Protein AF-A0A024GI68-F1 (afdb_monomer)

Organism: NCBI:txid65357
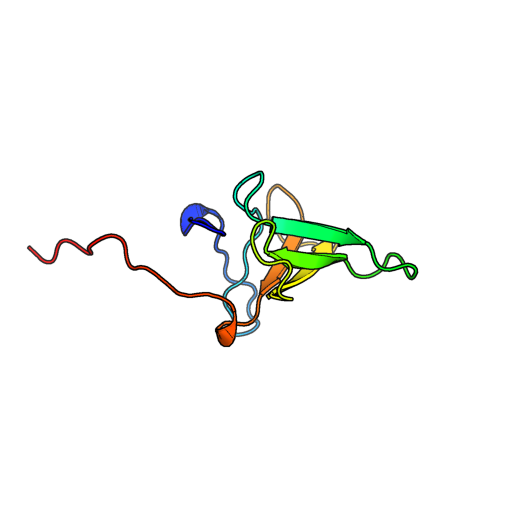
pLDDT: mean 76.7, std 11.51, range [37.12, 89.81]

Nearest PDB structures (foldseek):
  3hch-assembly2_B  TM=8.551E-01  e=1.099E-04  Neisseria meningitidis serogroup A
  8tnq-assembly1_B  TM=6.802E-01  e=2.186E-02  Homo sapiens
  9gao-assembly1_C  TM=6.735E-01  e=3.163E-02  Homo sapiens
  7lps-assembly1_B  TM=6.803E-01  e=6.620E-02  Homo sapiens
  5fqd-assembly2_E  TM=6.390E-01  e=3.577E-02  Homo sapiens

Mean predicted aligned error: 7.65 Å

Sequence (83 aa):
MPVYTSETKFDSGCGWPAFYDAVPNAIKSIPDPDGRRIEIVCANCNGHMGHVFKNEGFPTPTDERHCVNSASLIFHAGESSKS

Solvent-accessible surface area (backbone atoms only — not comparable to full-atom values): 5130 Å² total; per-residue (Å²): 129,72,48,60,53,79,86,34,47,48,88,69,85,75,91,55,74,24,26,49,54,64,38,84,77,35,54,39,78,46,69,41,96,82,70,74,42,23,39,29,24,33,55,87,74,66,45,80,33,37,36,36,38,69,79,78,77,53,102,48,100,71,25,35,43,34,50,48,44,69,91,65,49,85,85,73,76,72,79,78,80,79,124

Secondary structure (DSSP, 8-state):
--SS-GGGEEE-SSSSEEES---TTTEEEEE-TTSS-EEEEETTT--EEEEEEE-S--SSTT-EEEEE-GGG-----------

InterPro domains:
  IPR002579 Peptide methionine sulphoxide reductase MrsB domain [PF01641] (2-76)
  IPR002579 Peptide methionine sulphoxide reductase MrsB domain [PS51790] (1-78)
  IPR011057 Mss4-like superfamily [SSF51316] (2-79)
  IPR028427 Peptide me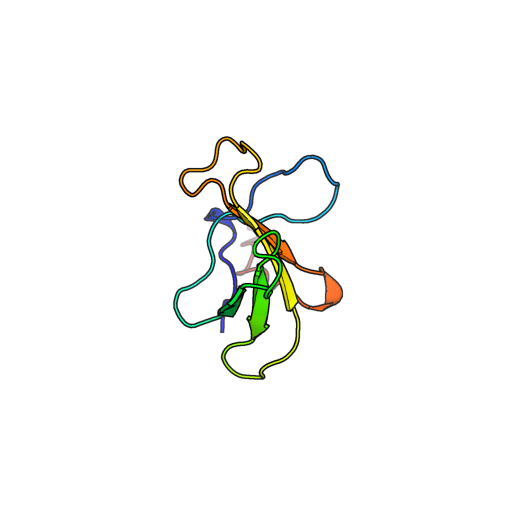thionine sulfoxide reductase MsrB [PTHR46081] (2-80)

Structure (mmCIF, N/CA/C/O backbone):
data_AF-A0A024GI68-F1
#
_entry.id   AF-A0A024GI68-F1
#
loop_
_atom_site.group_PDB
_atom_site.id
_atom_site.type_symbol
_atom_site.label_atom_id
_atom_site.label_alt_id
_atom_site.label_comp_id
_atom_site.label_asym_id
_atom_site.label_entity_id
_atom_site.label_seq_id
_atom_site.pdbx_PDB_ins_code
_atom_site.Cartn_x
_atom_site.Cartn_y
_atom_site.Cartn_z
_atom_site.occupancy
_atom_site.B_iso_or_equiv
_atom_site.auth_seq_id
_atom_site.auth_comp_id
_atom_site.auth_asym_id
_atom_site.auth_atom_id
_atom_site.pdbx_PDB_model_num
ATOM 1 N N . MET A 1 1 ? -7.731 -4.625 12.929 1.00 63.16 1 MET A N 1
ATOM 2 C CA . MET A 1 1 ? -6.260 -4.764 12.856 1.00 63.16 1 MET A CA 1
ATOM 3 C C . MET A 1 1 ? -5.740 -3.655 11.956 1.00 63.16 1 MET A C 1
ATOM 5 O O . MET A 1 1 ? -6.361 -3.458 10.915 1.00 63.16 1 MET A O 1
ATOM 9 N N . PRO A 1 2 ? -4.710 -2.891 12.356 1.00 72.69 2 PRO A N 1
ATOM 10 C CA . PRO A 1 2 ? -4.169 -1.834 11.509 1.00 72.69 2 PRO A CA 1
ATOM 11 C C . PRO A 1 2 ? -3.543 -2.451 10.259 1.00 72.69 2 PRO A C 1
ATOM 13 O O . PRO A 1 2 ? -2.799 -3.424 10.348 1.00 72.69 2 PRO A O 1
ATOM 16 N N . VAL A 1 3 ? -3.899 -1.906 9.099 1.00 76.56 3 VAL A N 1
ATOM 17 C CA . VAL A 1 3 ? -3.405 -2.372 7.796 1.00 76.56 3 VAL A CA 1
ATOM 18 C C . VAL A 1 3 ? -2.200 -1.542 7.357 1.00 76.56 3 VAL A C 1
ATOM 20 O O . VAL A 1 3 ? -1.203 -2.074 6.877 1.00 76.56 3 VAL A O 1
ATOM 23 N N . TYR A 1 4 ? -2.284 -0.239 7.610 1.00 79.94 4 TYR A N 1
ATOM 24 C CA . TYR A 1 4 ? -1.257 0.752 7.333 1.00 79.94 4 TYR A CA 1
ATOM 25 C C . TYR A 1 4 ? -1.083 1.647 8.552 1.00 79.94 4 TYR A C 1
ATOM 27 O O . TYR A 1 4 ? -2.038 1.886 9.298 1.00 79.94 4 TYR A O 1
ATOM 35 N N . THR A 1 5 ? 0.131 2.148 8.741 1.00 79.06 5 THR A N 1
ATOM 36 C CA . THR A 1 5 ? 0.432 3.159 9.754 1.00 79.06 5 THR A CA 1
ATOM 37 C C . THR A 1 5 ? 0.395 4.544 9.117 1.00 79.06 5 THR A C 1
ATOM 39 O O . THR A 1 5 ? 0.689 4.722 7.938 1.00 79.06 5 THR A O 1
ATOM 42 N N . SER A 1 6 ? 0.030 5.568 9.883 1.00 78.88 6 SER A N 1
ATOM 43 C CA . SER A 1 6 ? 0.075 6.950 9.387 1.00 78.88 6 SER A CA 1
ATOM 44 C C . SER A 1 6 ? 1.500 7.437 9.112 1.00 78.88 6 SER A C 1
ATOM 46 O O . SER A 1 6 ? 1.671 8.363 8.332 1.00 78.88 6 SER A O 1
ATOM 48 N N . GLU A 1 7 ? 2.510 6.818 9.726 1.00 80.62 7 GLU A N 1
ATOM 49 C CA . GLU A 1 7 ? 3.935 7.132 9.534 1.00 80.62 7 GLU A CA 1
ATOM 50 C C . GLU A 1 7 ? 4.456 6.712 8.157 1.00 80.62 7 GLU A C 1
ATOM 52 O O . GLU A 1 7 ? 5.382 7.313 7.614 1.00 80.62 7 GLU A O 1
ATOM 57 N N . THR A 1 8 ? 3.842 5.680 7.580 1.00 83.12 8 THR A N 1
ATOM 58 C CA . THR A 1 8 ? 4.196 5.163 6.254 1.00 83.12 8 THR A CA 1
ATOM 59 C C . THR A 1 8 ? 3.399 5.833 5.141 1.00 83.12 8 THR A C 1
ATOM 61 O O . THR A 1 8 ? 3.629 5.580 3.958 1.00 83.12 8 THR A O 1
ATOM 64 N N . LYS A 1 9 ? 2.469 6.722 5.509 1.00 80.19 9 LYS A N 1
ATOM 65 C CA . LYS A 1 9 ? 1.717 7.552 4.576 1.00 80.19 9 LYS A CA 1
ATOM 66 C C . LYS A 1 9 ? 2.638 8.617 3.989 1.00 80.19 9 LYS A C 1
ATOM 68 O O . LYS A 1 9 ? 3.278 9.361 4.726 1.00 80.19 9 LYS A O 1
ATOM 73 N N . PHE A 1 10 ? 2.628 8.755 2.671 1.00 79.56 10 PHE A N 1
ATOM 74 C CA . PHE A 1 10 ? 3.324 9.827 1.972 1.00 79.56 10 PHE A CA 1
ATOM 75 C C . PHE A 1 10 ? 2.405 10.503 0.954 1.00 79.56 10 PHE A C 1
ATOM 77 O O . PHE A 1 10 ? 1.396 9.940 0.517 1.00 79.56 10 PHE A O 1
ATOM 84 N N . ASP A 1 11 ? 2.740 11.740 0.596 1.00 73.75 11 ASP A N 1
ATOM 85 C CA . ASP A 1 11 ? 2.035 12.449 -0.464 1.00 73.75 11 ASP A CA 1
ATOM 86 C C . ASP A 1 11 ? 2.600 12.028 -1.825 1.00 73.75 11 ASP A C 1
ATOM 88 O O . ASP A 1 11 ? 3.759 12.284 -2.140 1.00 73.75 11 ASP A O 1
ATOM 92 N N . SER A 1 12 ? 1.783 11.336 -2.620 1.00 69.69 12 SER A N 1
ATOM 93 C CA . SER A 1 12 ? 2.153 10.898 -3.974 1.00 69.69 12 SER A CA 1
ATOM 94 C C . SER A 1 12 ? 1.767 11.911 -5.059 1.00 69.69 12 SER A C 1
ATOM 96 O O . SER A 1 12 ? 1.840 11.592 -6.244 1.00 69.69 12 SER A O 1
ATOM 98 N N . GLY A 1 13 ? 1.265 13.097 -4.688 1.00 69.25 13 GLY A N 1
ATOM 99 C CA . GLY A 1 13 ? 0.763 14.107 -5.624 1.00 69.25 13 GLY A CA 1
ATOM 100 C C . GLY A 1 13 ? -0.505 13.713 -6.399 1.00 69.25 13 GLY A C 1
ATOM 101 O O . GLY A 1 13 ? -1.024 14.514 -7.170 1.00 69.25 13 GLY A O 1
ATOM 102 N N . CYS A 1 14 ? -1.041 12.502 -6.200 1.00 62.00 14 CYS A N 1
ATOM 103 C CA . CYS A 1 14 ? -2.196 11.982 -6.942 1.00 62.00 14 CYS A CA 1
ATOM 104 C C . CYS A 1 14 ? -3.560 12.342 -6.315 1.00 62.00 14 CYS A C 1
ATOM 106 O O . CYS A 1 14 ? -4.595 11.967 -6.860 1.00 62.00 14 CYS A O 1
ATOM 108 N N . GLY A 1 15 ? -3.583 13.016 -5.157 1.00 66.50 15 GLY A N 1
ATOM 109 C CA . GLY A 1 15 ? -4.812 13.345 -4.413 1.00 66.50 15 GLY A CA 1
ATOM 110 C C . GLY A 1 15 ? -5.422 12.185 -3.610 1.00 66.50 15 GLY A C 1
ATOM 111 O O . GLY A 1 15 ? -6.443 12.367 -2.950 1.00 66.50 15 GLY A O 1
ATOM 112 N N . TRP A 1 16 ? -4.784 11.011 -3.626 1.00 67.81 16 TRP A N 1
ATOM 113 C CA . TRP A 1 16 ? -5.173 9.824 -2.861 1.00 67.81 16 TRP A CA 1
ATOM 114 C C . TRP A 1 16 ? -4.100 9.479 -1.822 1.00 67.81 16 TRP A C 1
ATOM 116 O O . TRP A 1 16 ? -2.914 9.719 -2.072 1.00 67.81 16 TRP A O 1
ATOM 126 N N . PRO A 1 17 ? -4.481 8.917 -0.660 1.00 71.25 17 PRO A N 1
ATOM 127 C CA . PRO A 1 17 ? -3.516 8.484 0.341 1.00 71.25 17 PRO A CA 1
ATOM 128 C C . PRO A 1 17 ? -2.641 7.363 -0.231 1.00 71.25 17 PRO A C 1
ATOM 130 O O . PRO A 1 17 ? -3.147 6.308 -0.608 1.00 71.25 17 PRO A O 1
ATOM 133 N N . ALA A 1 18 ? -1.332 7.603 -0.285 1.00 80.50 18 ALA A N 1
ATOM 134 C CA . ALA A 1 18 ? -0.342 6.611 -0.674 1.00 80.50 18 ALA A CA 1
ATOM 135 C C . ALA A 1 18 ? 0.478 6.192 0.544 1.00 80.50 18 ALA A C 1
ATOM 137 O O . ALA A 1 18 ? 0.730 6.999 1.441 1.00 80.50 18 ALA A O 1
ATOM 138 N N . PHE A 1 19 ? 0.891 4.930 0.563 1.00 86.19 19 PHE A N 1
ATOM 139 C CA . PHE A 1 19 ? 1.732 4.372 1.617 1.00 86.19 19 PHE A CA 1
ATOM 140 C C . PHE A 1 19 ? 2.929 3.669 0.992 1.00 86.19 19 PHE A C 1
ATOM 142 O O . PHE A 1 19 ? 2.791 3.093 -0.088 1.00 86.19 19 PHE A O 1
ATOM 149 N N . TYR A 1 20 ? 4.089 3.738 1.640 1.00 85.38 20 TYR A N 1
ATOM 150 C CA . TYR A 1 20 ? 5.300 3.063 1.158 1.00 85.38 20 TYR A CA 1
ATOM 151 C C . TYR A 1 20 ? 5.587 1.746 1.877 1.00 85.38 20 TYR A C 1
ATOM 153 O O . TYR A 1 20 ? 6.453 0.987 1.455 1.00 85.38 20 TYR A O 1
ATOM 161 N N . ASP A 1 21 ? 4.873 1.477 2.965 1.00 83.94 21 ASP A N 1
ATOM 162 C CA . ASP A 1 21 ? 5.033 0.268 3.756 1.00 83.94 21 ASP A CA 1
ATOM 163 C C . ASP A 1 21 ? 3.693 -0.095 4.410 1.00 83.94 21 ASP A C 1
ATOM 165 O O . ASP A 1 21 ? 2.826 0.759 4.618 1.00 83.94 21 ASP A O 1
ATOM 169 N N . ALA A 1 22 ? 3.489 -1.381 4.676 1.00 84.06 22 ALA A N 1
ATOM 170 C CA . ALA A 1 22 ? 2.266 -1.903 5.272 1.00 84.06 22 ALA A CA 1
ATOM 171 C C . ALA A 1 22 ? 2.596 -2.761 6.486 1.00 84.06 22 ALA A C 1
ATOM 173 O O . ALA A 1 22 ? 3.665 -3.362 6.570 1.00 84.06 22 ALA A O 1
ATOM 174 N N . VAL A 1 23 ? 1.640 -2.884 7.407 1.00 84.06 23 VAL A N 1
ATOM 175 C CA . VAL A 1 23 ? 1.858 -3.688 8.610 1.00 84.06 23 VAL A CA 1
ATOM 176 C C . VAL A 1 23 ? 2.126 -5.145 8.202 1.00 84.06 23 VAL A C 1
ATOM 178 O O . VAL A 1 23 ? 1.320 -5.738 7.467 1.00 84.06 23 VAL A O 1
ATOM 181 N N . PRO A 1 24 ? 3.227 -5.757 8.676 1.00 80.00 24 PRO A N 1
ATOM 182 C CA . PRO A 1 24 ? 3.554 -7.132 8.334 1.00 80.00 24 PRO A CA 1
ATOM 183 C C . PRO A 1 24 ? 2.421 -8.064 8.773 1.00 80.00 24 PRO A C 1
ATOM 185 O O . PRO A 1 24 ? 1.899 -7.953 9.881 1.00 80.00 24 PRO A O 1
ATOM 188 N N . ASN A 1 25 ? 2.041 -8.994 7.895 1.00 81.62 25 ASN A N 1
ATOM 189 C CA . ASN A 1 25 ? 0.894 -9.904 8.048 1.00 81.62 25 ASN A CA 1
ATOM 190 C C . ASN A 1 25 ? -0.502 -9.256 8.005 1.00 81.62 25 ASN A C 1
ATOM 192 O O . ASN A 1 25 ? -1.492 -9.976 8.133 1.00 81.62 25 ASN A O 1
ATOM 196 N N . ALA A 1 26 ? -0.631 -7.942 7.795 1.00 84.44 26 ALA A N 1
ATOM 197 C CA . ALA A 1 26 ? -1.948 -7.325 7.634 1.00 84.44 26 ALA A CA 1
ATOM 198 C C . ALA A 1 26 ? -2.481 -7.423 6.198 1.00 84.44 26 ALA A C 1
ATOM 200 O O . ALA A 1 26 ? -3.690 -7.567 5.983 1.00 84.44 26 ALA A O 1
ATOM 201 N N . ILE A 1 27 ? -1.574 -7.398 5.220 1.00 86.88 27 ILE A N 1
ATOM 202 C CA . ILE A 1 27 ?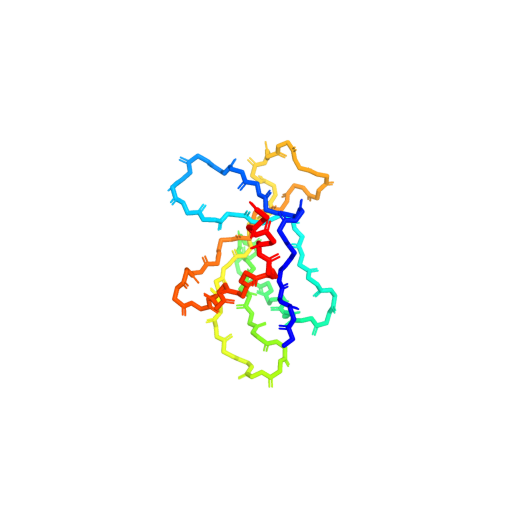 -1.880 -7.497 3.792 1.00 86.88 27 ILE A CA 1
ATOM 203 C C . ILE A 1 27 ? -1.103 -8.635 3.138 1.00 86.88 27 ILE A C 1
ATOM 205 O O . ILE A 1 27 ? -0.042 -9.034 3.616 1.00 86.88 27 ILE A O 1
ATOM 209 N N . LYS A 1 28 ? -1.629 -9.141 2.025 1.00 87.81 28 LYS A N 1
ATOM 210 C CA . LYS A 1 28 ? -0.934 -10.053 1.119 1.00 87.81 28 LYS A CA 1
ATOM 211 C C . LYS A 1 28 ? -0.725 -9.344 -0.209 1.00 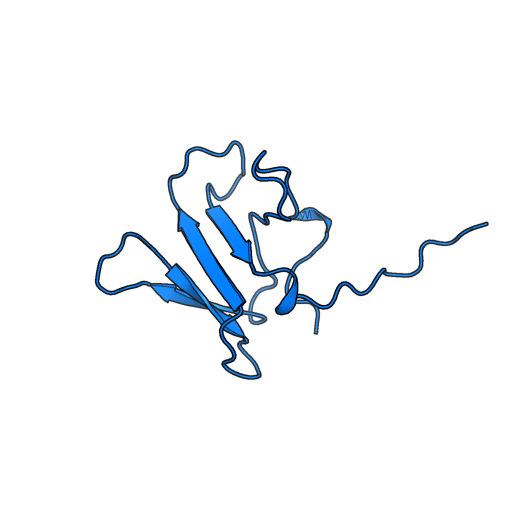87.81 28 LYS A C 1
ATOM 213 O O . LYS A 1 28 ? -1.684 -8.858 -0.802 1.00 87.81 28 LYS A O 1
ATOM 218 N N . SER A 1 29 ? 0.524 -9.300 -0.648 1.00 88.00 29 SER A N 1
ATOM 219 C CA . SER A 1 29 ? 0.932 -8.837 -1.967 1.00 88.00 29 SER A CA 1
ATOM 220 C C . SER A 1 29 ? 0.954 -10.020 -2.932 1.00 88.00 29 SER A C 1
ATOM 222 O O . SER A 1 29 ? 1.657 -11.006 -2.714 1.00 88.00 29 SER A O 1
ATOM 224 N N . ILE A 1 30 ? 0.163 -9.933 -3.993 1.00 88.44 30 ILE A N 1
ATOM 225 C CA . ILE A 1 30 ? 0.045 -10.939 -5.041 1.00 88.44 30 ILE A CA 1
ATOM 226 C C . ILE A 1 30 ? 0.619 -10.315 -6.316 1.00 88.44 30 ILE A C 1
ATOM 228 O O . ILE A 1 30 ? -0.029 -9.464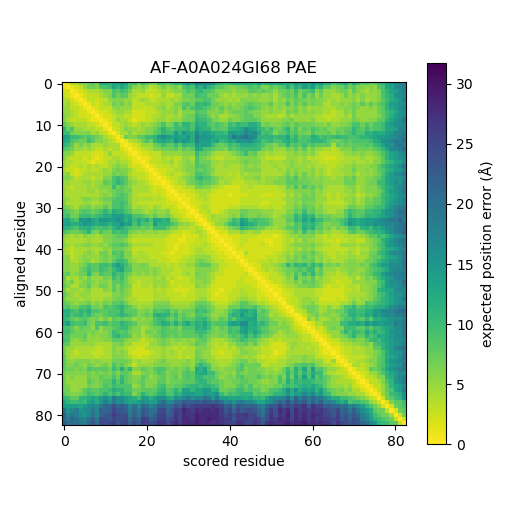 -6.917 1.00 88.44 30 ILE A O 1
ATOM 232 N N . PRO A 1 31 ? 1.851 -10.660 -6.721 1.00 87.81 31 PRO A N 1
ATOM 233 C CA . PRO A 1 31 ? 2.407 -10.150 -7.966 1.00 87.81 31 PRO A CA 1
ATOM 234 C C . PRO A 1 31 ? 1.576 -10.643 -9.154 1.00 87.81 31 PRO A C 1
ATOM 236 O O . PRO A 1 31 ? 1.302 -11.840 -9.268 1.00 87.81 31 PRO A O 1
ATOM 239 N N . ASP A 1 32 ? 1.193 -9.723 -10.038 1.00 83.81 32 ASP A N 1
ATOM 240 C CA . ASP A 1 32 ? 0.524 -10.075 -11.285 1.00 83.81 32 ASP A CA 1
ATOM 241 C C . ASP A 1 32 ? 1.448 -10.921 -12.172 1.00 83.81 32 ASP A C 1
ATOM 243 O O . ASP A 1 32 ? 2.667 -10.713 -12.175 1.00 83.81 32 ASP A O 1
ATOM 247 N N . PRO A 1 33 ? 0.889 -11.808 -13.013 1.00 81.00 33 PRO A N 1
ATOM 248 C CA . PRO A 1 33 ? 1.668 -12.566 -13.991 1.00 81.00 33 PRO A CA 1
ATOM 249 C C . PRO A 1 33 ? 2.404 -11.675 -15.010 1.00 81.00 33 PRO A C 1
ATOM 251 O O . PRO A 1 33 ? 3.390 -12.115 -15.593 1.00 81.00 33 PRO A O 1
ATOM 254 N N . ASP A 1 34 ? 1.968 -10.422 -15.203 1.00 77.88 34 ASP A N 1
ATOM 255 C CA . ASP A 1 34 ? 2.652 -9.424 -16.046 1.00 77.88 34 ASP A CA 1
ATOM 256 C C . ASP A 1 34 ? 3.872 -8.787 -15.343 1.00 77.88 34 ASP A C 1
ATOM 258 O O . ASP A 1 34 ? 4.665 -8.092 -15.974 1.00 77.88 34 ASP A O 1
ATOM 262 N N . GLY A 1 35 ? 4.027 -8.975 -14.024 1.00 73.19 35 GLY A N 1
ATOM 263 C CA . GLY A 1 35 ? 5.146 -8.458 -13.223 1.00 73.19 35 GLY A CA 1
ATOM 264 C C . GLY A 1 35 ? 5.184 -6.935 -13.050 1.00 73.19 35 GLY A C 1
ATOM 265 O O . GLY A 1 35 ? 6.058 -6.415 -12.362 1.00 73.19 35 GLY A O 1
ATOM 266 N N . ARG A 1 36 ? 4.242 -6.202 -13.657 1.00 78.94 36 ARG A N 1
ATOM 267 C CA . ARG A 1 36 ? 4.165 -4.733 -13.586 1.00 78.94 36 ARG A CA 1
ATOM 268 C C . ARG A 1 36 ? 3.378 -4.202 -12.394 1.00 78.94 36 ARG A C 1
ATOM 270 O O . ARG A 1 36 ? 3.505 -3.027 -12.059 1.00 78.94 36 ARG A O 1
ATOM 277 N N . ARG A 1 37 ? 2.515 -5.026 -11.804 1.00 86.81 37 ARG A N 1
ATOM 278 C CA . ARG A 1 37 ? 1.612 -4.649 -10.714 1.00 86.81 37 ARG A CA 1
ATOM 279 C C . ARG A 1 37 ? 1.608 -5.744 -9.665 1.00 86.81 37 ARG A C 1
ATOM 281 O O . ARG A 1 37 ? 1.898 -6.900 -9.961 1.00 86.81 37 ARG A O 1
ATOM 288 N N . ILE A 1 38 ? 1.329 -5.359 -8.433 1.00 88.50 38 ILE A N 1
ATOM 289 C CA . ILE A 1 38 ? 1.224 -6.294 -7.323 1.00 88.50 38 ILE A CA 1
ATOM 290 C C . ILE A 1 38 ? -0.104 -6.015 -6.642 1.00 88.50 38 ILE A C 1
ATOM 292 O O . ILE A 1 38 ? -0.273 -4.981 -6.008 1.00 88.50 38 ILE A O 1
ATOM 296 N N . GLU A 1 39 ? -1.062 -6.913 -6.789 1.00 89.81 39 GLU A N 1
ATOM 297 C CA . GLU A 1 39 ? -2.364 -6.792 -6.152 1.00 89.81 39 GLU A CA 1
ATOM 298 C C . GLU A 1 39 ? -2.230 -6.912 -4.626 1.00 89.81 39 GLU A C 1
ATOM 300 O O . GLU A 1 39 ? -1.476 -7.732 -4.104 1.00 89.81 39 GLU A O 1
ATOM 305 N N . ILE A 1 40 ? -2.955 -6.076 -3.888 1.00 88.56 40 ILE A N 1
ATOM 306 C CA . ILE A 1 40 ? -3.010 -6.107 -2.430 1.00 88.56 40 ILE A CA 1
ATOM 307 C C . ILE A 1 40 ? -4.357 -6.654 -2.003 1.00 88.56 40 ILE A C 1
ATOM 309 O O . ILE A 1 40 ? -5.400 -6.041 -2.252 1.00 88.56 40 ILE A O 1
ATOM 313 N N . VAL A 1 41 ? -4.324 -7.746 -1.248 1.00 88.88 41 VAL A N 1
ATOM 314 C CA . VAL A 1 41 ? -5.513 -8.315 -0.621 1.00 88.88 41 VAL A CA 1
ATOM 315 C C . VAL A 1 41 ? -5.381 -8.349 0.896 1.00 88.88 41 VAL A C 1
ATOM 317 O O . VAL A 1 41 ? -4.296 -8.452 1.469 1.00 88.88 41 VAL A O 1
ATOM 320 N N . CYS A 1 42 ? -6.517 -8.250 1.570 1.00 84.69 42 CYS A N 1
ATOM 321 C CA . CYS A 1 42 ? -6.634 -8.368 3.016 1.00 84.69 42 CYS A CA 1
ATOM 322 C C . CYS A 1 42 ? -6.135 -9.745 3.469 1.00 84.69 42 CYS A C 1
ATOM 324 O O . CYS A 1 42 ? -6.667 -10.764 3.035 1.00 84.69 42 CYS A O 1
ATOM 326 N N . ALA A 1 43 ? -5.151 -9.811 4.370 1.00 85.94 43 ALA A N 1
ATOM 327 C CA . ALA A 1 43 ? -4.630 -11.105 4.815 1.00 85.94 43 ALA A CA 1
ATOM 328 C C . ALA A 1 43 ? -5.675 -11.935 5.586 1.00 85.94 43 ALA A C 1
ATOM 330 O O . ALA A 1 43 ? -5.618 -13.164 5.552 1.00 85.94 43 ALA A O 1
ATOM 331 N N . ASN A 1 44 ? -6.623 -11.253 6.240 1.00 83.00 44 ASN A N 1
ATOM 332 C CA . ASN A 1 44 ? -7.656 -11.845 7.092 1.00 83.00 44 ASN A CA 1
ATOM 333 C C . ASN A 1 44 ? -8.957 -12.191 6.345 1.00 83.00 44 ASN A C 1
ATOM 335 O O . ASN A 1 44 ? -9.640 -13.144 6.693 1.00 83.00 44 ASN A O 1
ATOM 339 N N . CYS A 1 45 ? -9.321 -11.382 5.353 1.00 82.75 45 CYS A N 1
ATOM 340 C CA . CYS A 1 45 ? -10.612 -11.440 4.668 1.00 82.75 45 CYS A CA 1
ATOM 341 C C . CYS A 1 45 ? -10.497 -11.698 3.165 1.00 82.75 45 CYS A C 1
ATOM 343 O O . CYS A 1 45 ? -11.513 -11.864 2.500 1.00 82.75 45 CYS A O 1
ATOM 345 N N . ASN A 1 46 ? -9.275 -11.705 2.623 1.00 82.94 46 ASN A N 1
ATOM 346 C CA . ASN A 1 46 ? -8.978 -11.880 1.202 1.00 82.94 46 ASN A CA 1
ATOM 347 C C . ASN A 1 46 ? -9.696 -10.888 0.265 1.00 82.94 46 ASN A C 1
ATOM 349 O O . ASN A 1 46 ? -9.695 -11.076 -0.946 1.00 82.94 46 ASN A O 1
ATOM 353 N N . GLY A 1 47 ? -10.270 -9.809 0.806 1.00 84.44 47 GLY A N 1
ATOM 354 C CA . GLY A 1 47 ? -10.853 -8.726 0.025 1.00 84.44 47 GLY A CA 1
ATOM 355 C C . GLY A 1 47 ? -9.778 -7.909 -0.686 1.00 84.44 47 GLY A C 1
ATOM 356 O O . GLY A 1 47 ? -8.742 -7.593 -0.096 1.00 84.44 47 GLY A O 1
ATOM 357 N N . HIS A 1 48 ? -10.041 -7.556 -1.941 1.00 86.75 48 HIS A N 1
ATOM 358 C CA . HIS A 1 48 ? -9.179 -6.695 -2.742 1.00 86.75 48 HIS A CA 1
ATOM 359 C C . HIS A 1 48 ? -9.138 -5.269 -2.168 1.00 86.75 48 HIS A C 1
ATOM 361 O O . HIS A 1 48 ? -10.175 -4.627 -1.976 1.00 86.75 48 HIS A O 1
ATOM 367 N N . MET A 1 49 ? -7.933 -4.770 -1.885 1.00 83.94 49 MET A N 1
ATOM 368 C CA . MET A 1 49 ? -7.719 -3.438 -1.311 1.00 83.94 49 MET A CA 1
ATOM 369 C C . MET A 1 49 ? -7.132 -2.451 -2.321 1.00 83.94 49 MET A C 1
ATOM 371 O O . MET A 1 49 ? -7.465 -1.264 -2.276 1.00 83.94 49 MET A O 1
ATOM 375 N N . GLY A 1 50 ? -6.291 -2.919 -3.241 1.00 86.56 50 GLY A N 1
ATOM 376 C CA . GLY A 1 50 ? -5.655 -2.065 -4.238 1.00 86.56 50 GLY A CA 1
ATOM 377 C C . GLY A 1 50 ? -4.424 -2.709 -4.857 1.00 86.56 50 GLY A C 1
ATOM 378 O O . GLY A 1 50 ? -4.344 -3.928 -4.944 1.00 86.56 50 GLY A O 1
ATOM 379 N N . HIS A 1 51 ? -3.462 -1.886 -5.274 1.00 88.25 51 HIS A N 1
ATOM 380 C CA . HIS A 1 51 ? -2.247 -2.342 -5.952 1.00 88.25 51 HIS A CA 1
ATOM 381 C C . HIS A 1 51 ? -0.999 -1.652 -5.385 1.00 88.25 51 HIS A C 1
ATOM 383 O O . HIS A 1 51 ? -1.029 -0.458 -5.091 1.00 88.25 51 HIS A O 1
ATOM 389 N N . VAL A 1 52 ? 0.104 -2.390 -5.269 1.00 86.19 52 VAL A N 1
ATOM 390 C CA . VAL A 1 52 ? 1.458 -1.858 -5.097 1.00 86.19 52 VAL A CA 1
ATOM 391 C C . VAL A 1 52 ? 2.123 -1.729 -6.458 1.00 86.19 52 VAL A C 1
ATOM 393 O O . VAL A 1 52 ? 2.068 -2.633 -7.297 1.00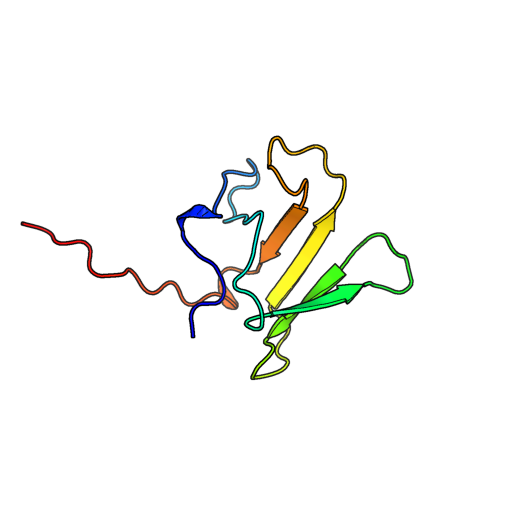 86.19 52 VAL A O 1
ATOM 396 N N . PHE A 1 53 ? 2.808 -0.612 -6.633 1.00 84.38 53 PHE A N 1
ATOM 397 C CA . PHE A 1 53 ? 3.727 -0.356 -7.725 1.00 84.38 53 PHE A CA 1
ATOM 398 C C . PHE A 1 53 ? 5.126 -0.213 -7.128 1.00 84.38 53 PHE A C 1
ATOM 400 O O . PHE A 1 53 ? 5.313 0.535 -6.172 1.00 84.38 53 PHE A O 1
ATOM 407 N N . LYS A 1 54 ? 6.096 -0.957 -7.658 1.00 81.31 54 LYS A N 1
ATOM 408 C CA . LYS A 1 54 ? 7.509 -0.838 -7.271 1.00 81.31 54 LYS A CA 1
ATOM 409 C C . LYS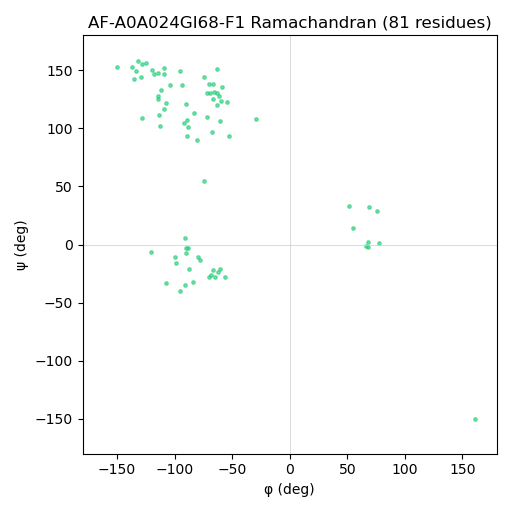 A 1 54 ? 8.283 -0.196 -8.416 1.00 81.31 54 LYS A C 1
ATOM 411 O O . LYS A 1 54 ? 7.929 -0.452 -9.568 1.00 81.31 54 LYS A O 1
ATOM 416 N N . ASN A 1 55 ? 9.376 0.508 -8.128 1.00 76.19 55 ASN A N 1
ATOM 417 C CA . ASN A 1 55 ? 10.201 1.198 -9.134 1.00 76.19 55 ASN A CA 1
ATOM 418 C C . ASN A 1 55 ? 9.498 2.406 -9.776 1.00 76.19 55 ASN A C 1
ATOM 420 O O . ASN A 1 55 ? 9.716 2.698 -10.952 1.00 76.19 55 ASN A O 1
ATOM 424 N N . GLU A 1 56 ? 8.634 3.102 -9.033 1.00 73.94 56 GLU A N 1
ATOM 425 C CA . GLU A 1 56 ? 8.099 4.386 -9.508 1.00 73.94 56 GLU A CA 1
ATOM 426 C C . GLU A 1 56 ? 9.097 5.540 -9.306 1.00 73.94 56 GLU A C 1
ATOM 428 O O . GLU A 1 56 ? 8.896 6.612 -9.874 1.00 73.94 56 GLU A O 1
ATOM 433 N N . GLY A 1 57 ? 10.192 5.332 -8.562 1.00 71.94 57 GLY A N 1
ATOM 434 C CA . GLY A 1 57 ? 11.190 6.372 -8.310 1.00 71.94 57 GLY A CA 1
ATOM 435 C C . GLY A 1 57 ? 10.725 7.394 -7.275 1.00 71.94 57 GLY A C 1
ATOM 436 O O . GLY A 1 57 ? 11.099 8.569 -7.342 1.00 71.94 57 GLY A O 1
ATOM 437 N N . PHE A 1 58 ? 9.872 6.974 -6.337 1.00 77.25 58 PHE A N 1
ATOM 438 C CA . PHE A 1 58 ? 9.476 7.825 -5.220 1.00 77.25 58 PHE A CA 1
ATOM 439 C C . PHE A 1 58 ? 10.617 7.921 -4.201 1.00 77.25 58 PHE A C 1
ATOM 441 O O . PHE A 1 58 ? 11.275 6.920 -3.934 1.00 77.25 58 PHE A O 1
ATOM 448 N N . PRO A 1 59 ? 10.817 9.081 -3.545 1.00 73.06 59 PRO A N 1
ATOM 449 C CA . PRO A 1 59 ? 11.834 9.269 -2.508 1.00 73.06 59 PRO A CA 1
ATOM 450 C C . PRO A 1 59 ? 11.421 8.588 -1.189 1.00 73.06 59 PRO A C 1
ATOM 452 O O . PRO A 1 59 ? 11.323 9.217 -0.139 1.00 73.06 59 PRO A O 1
ATOM 455 N N . THR A 1 60 ? 11.120 7.296 -1.254 1.00 72.06 60 THR A N 1
ATOM 456 C CA . THR A 1 60 ? 10.693 6.454 -0.138 1.00 72.06 60 THR A CA 1
ATOM 457 C C . THR A 1 60 ? 11.727 5.349 0.057 1.00 72.06 60 THR A C 1
ATOM 459 O O . THR A 1 60 ? 12.332 4.907 -0.918 1.00 72.06 60 THR A O 1
ATOM 462 N N . PRO A 1 61 ? 11.963 4.891 1.296 1.00 75.94 61 PRO A N 1
ATOM 463 C CA . PRO A 1 61 ? 13.014 3.913 1.582 1.00 75.94 61 PRO A CA 1
ATOM 464 C C . PRO A 1 61 ? 12.810 2.566 0.872 1.00 75.94 61 PRO A C 1
ATOM 466 O O . PRO A 1 61 ? 13.775 1.838 0.658 1.00 75.94 61 PRO A O 1
ATOM 469 N N . THR A 1 62 ? 11.571 2.239 0.515 1.00 76.00 62 THR A N 1
ATOM 470 C CA . THR A 1 62 ? 11.188 0.987 -0.145 1.00 76.00 62 THR A CA 1
ATOM 471 C C . THR A 1 62 ? 11.017 1.133 -1.662 1.00 76.00 62 THR A C 1
ATOM 473 O O . THR A 1 62 ? 11.030 0.126 -2.362 1.00 76.00 62 THR A O 1
ATOM 476 N N . ASP A 1 63 ? 10.906 2.361 -2.191 1.00 81.06 63 ASP A N 1
ATOM 477 C CA . ASP A 1 63 ? 10.503 2.651 -3.583 1.00 81.06 63 ASP A CA 1
ATOM 478 C C . ASP A 1 63 ? 9.191 1.940 -3.988 1.00 81.06 63 ASP A C 1
ATOM 480 O O . ASP A 1 63 ? 8.981 1.520 -5.130 1.00 81.06 63 ASP A O 1
ATOM 484 N N . GLU A 1 64 ? 8.292 1.774 -3.013 1.00 84.88 64 GLU A N 1
ATOM 485 C CA . GLU A 1 64 ? 6.988 1.142 -3.186 1.00 84.88 64 GLU A CA 1
ATOM 486 C C . GLU A 1 64 ? 5.886 2.186 -3.026 1.00 84.88 64 GLU A C 1
ATOM 488 O O . GLU A 1 64 ? 5.865 2.963 -2.073 1.00 84.88 64 GLU A O 1
ATOM 493 N N . ARG A 1 65 ? 4.921 2.190 -3.946 1.00 86.69 65 ARG A N 1
ATOM 494 C CA . ARG A 1 65 ? 3.685 2.956 -3.816 1.00 86.69 65 ARG A CA 1
ATOM 495 C C . ARG A 1 65 ? 2.507 2.013 -3.690 1.00 86.69 65 ARG A C 1
ATOM 497 O O . ARG A 1 65 ? 2.101 1.366 -4.652 1.00 86.69 65 ARG A O 1
ATOM 504 N N . HIS A 1 66 ? 1.903 1.998 -2.511 1.00 86.56 66 HIS A N 1
ATOM 505 C CA . HIS A 1 66 ? 0.681 1.265 -2.232 1.00 86.56 66 HIS A CA 1
ATOM 506 C C . HIS A 1 66 ? -0.494 2.188 -2.561 1.00 86.56 66 HIS A C 1
ATOM 508 O O . HIS A 1 66 ? -0.827 3.101 -1.803 1.00 86.56 66 HIS A O 1
ATOM 514 N N . CYS A 1 67 ? -1.103 1.964 -3.722 1.00 83.62 67 CYS A N 1
ATOM 515 C CA . CYS A 1 67 ? -2.314 2.639 -4.161 1.00 83.62 67 CYS A CA 1
ATOM 516 C C . CYS A 1 67 ? -3.523 1.833 -3.677 1.00 83.62 67 CYS A C 1
ATOM 518 O O . CYS A 1 67 ? -3.950 0.860 -4.306 1.00 83.62 67 CYS A O 1
ATOM 520 N N . VAL A 1 68 ? -4.038 2.219 -2.514 1.00 80.12 68 VAL A N 1
ATOM 521 C CA . VAL A 1 68 ? -5.177 1.577 -1.853 1.00 80.12 68 VAL A CA 1
ATOM 522 C C . VAL A 1 68 ? -6.418 2.433 -2.022 1.00 80.12 68 VAL A C 1
ATOM 524 O O . VAL A 1 68 ? -6.373 3.655 -1.884 1.00 80.12 68 VAL A O 1
ATOM 527 N N . ASN A 1 69 ? -7.544 1.793 -2.326 1.00 75.50 69 ASN A N 1
ATOM 528 C CA . ASN A 1 69 ? -8.793 2.521 -2.464 1.00 75.50 69 ASN A CA 1
ATOM 529 C C . ASN A 1 69 ? -9.236 3.029 -1.086 1.00 75.50 69 ASN A C 1
ATOM 531 O O . ASN A 1 69 ? -9.319 2.247 -0.137 1.00 75.50 69 ASN A O 1
ATOM 535 N N . SER A 1 70 ? -9.572 4.316 -0.975 1.00 68.50 70 SER A N 1
ATOM 536 C CA . SER A 1 70 ? -10.111 4.888 0.264 1.00 68.50 70 SER A CA 1
ATOM 537 C C . SER A 1 70 ? -11.365 4.153 0.749 1.00 68.50 70 SER A C 1
ATOM 539 O O . SER A 1 70 ? -11.599 4.095 1.947 1.00 68.50 70 SER A O 1
ATOM 541 N N . ALA A 1 71 ? -12.149 3.549 -0.153 1.00 69.44 71 ALA A N 1
ATOM 542 C CA . ALA A 1 71 ? -13.305 2.728 0.211 1.00 69.44 71 ALA A CA 1
ATOM 543 C C . ALA A 1 71 ? -12.920 1.415 0.919 1.00 69.44 71 ALA A C 1
ATOM 545 O O . ALA A 1 71 ? -13.706 0.882 1.698 1.00 69.44 71 ALA A O 1
ATOM 546 N N . SER A 1 72 ? -11.713 0.904 0.665 1.00 68.69 72 SER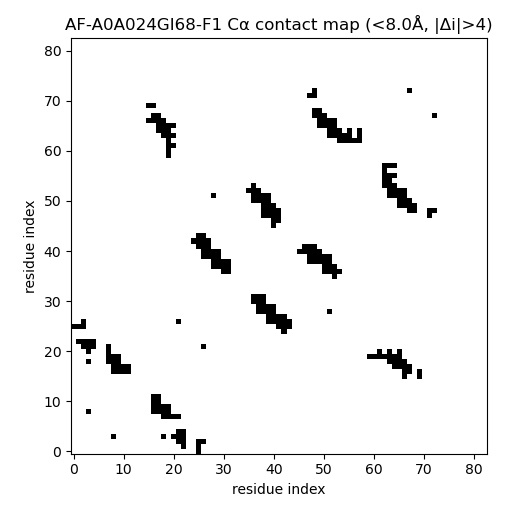 A N 1
ATOM 547 C CA . SER A 1 72 ? -11.178 -0.313 1.285 1.00 68.69 72 SER A CA 1
ATOM 548 C C . SER A 1 72 ? -10.406 -0.028 2.579 1.00 68.69 72 SER A C 1
ATOM 550 O O . SER A 1 72 ? -10.025 -0.962 3.283 1.00 68.69 72 SER A O 1
ATOM 552 N N . LEU A 1 73 ? -10.173 1.247 2.908 1.00 71.19 73 LEU A N 1
ATOM 553 C CA . LEU A 1 73 ? -9.486 1.677 4.120 1.00 71.19 73 LEU A CA 1
ATOM 554 C C . LEU A 1 73 ? -10.470 2.334 5.084 1.00 71.19 73 LEU A C 1
ATOM 556 O O . LEU A 1 73 ? -11.000 3.410 4.827 1.00 71.19 73 LEU A O 1
ATOM 560 N N . ILE A 1 74 ? -10.649 1.727 6.254 1.00 69.75 74 ILE A N 1
ATOM 561 C CA . ILE A 1 74 ? -11.336 2.388 7.363 1.00 69.75 74 ILE A CA 1
ATOM 562 C C . ILE A 1 74 ? -10.280 3.138 8.168 1.00 69.75 74 ILE A C 1
ATOM 564 O O . ILE A 1 74 ? -9.471 2.535 8.877 1.00 69.75 74 ILE A O 1
ATOM 568 N N . PHE A 1 75 ? -10.276 4.464 8.045 1.00 69.06 75 PHE A N 1
ATOM 569 C CA . PHE A 1 75 ? -9.427 5.310 8.871 1.00 69.06 75 PHE A CA 1
ATOM 570 C C . PHE A 1 75 ? -9.965 5.328 10.302 1.00 69.06 75 PHE A C 1
ATOM 572 O O . PHE A 1 75 ? -11.004 5.921 10.584 1.00 69.06 75 PHE A O 1
ATOM 579 N N . HIS A 1 76 ? -9.239 4.690 11.213 1.00 65.62 76 HIS A N 1
ATOM 580 C CA . HIS A 1 76 ? -9.420 4.908 12.639 1.00 65.62 76 HIS A CA 1
ATOM 581 C C . HIS A 1 76 ? -8.453 6.006 13.062 1.00 65.62 76 HIS A C 1
ATOM 583 O O . HIS A 1 76 ? -7.250 5.770 13.170 1.00 65.62 76 HIS A O 1
ATOM 589 N N . ALA A 1 77 ? -8.981 7.210 13.289 1.00 58.19 77 ALA A N 1
ATOM 590 C CA . ALA A 1 77 ? -8.239 8.225 14.013 1.00 58.19 77 ALA A CA 1
ATOM 591 C C . ALA A 1 77 ? -7.951 7.656 15.408 1.00 58.19 77 ALA A C 1
ATOM 593 O O . ALA A 1 77 ? -8.868 7.530 16.219 1.00 58.19 77 ALA A O 1
ATOM 594 N N . GLY A 1 78 ? -6.700 7.272 15.678 1.00 54.00 78 GLY A N 1
ATOM 595 C CA . GLY A 1 78 ? -6.240 7.197 17.060 1.00 54.00 78 GLY A CA 1
ATOM 596 C C . GLY A 1 78 ? -6.517 8.567 17.661 1.00 54.00 78 GLY A C 1
ATOM 597 O O . GLY A 1 78 ? -6.147 9.563 17.042 1.00 54.00 78 GLY A O 1
ATOM 598 N N . GLU A 1 79 ? -7.287 8.597 18.747 1.00 46.59 79 GLU A N 1
ATOM 599 C CA . GLU A 1 79 ? -7.820 9.795 19.390 1.00 46.59 79 GLU A CA 1
ATOM 600 C C . GLU A 1 79 ? -6.900 11.003 19.195 1.00 46.59 79 GLU A C 1
ATOM 602 O O . GLU A 1 79 ? -5.807 11.090 19.754 1.00 46.59 79 GLU A O 1
ATOM 607 N N . SER A 1 80 ? -7.343 11.944 18.361 1.00 41.78 80 SER A N 1
ATOM 608 C CA . SER A 1 80 ? -6.787 13.283 18.400 1.00 41.78 80 SER A CA 1
ATOM 609 C C . SER A 1 80 ? -7.245 13.842 19.738 1.00 41.78 80 SER A C 1
ATOM 611 O O . SER A 1 80 ? -8.398 14.256 19.872 1.00 41.78 80 SER A O 1
ATOM 613 N N . SER A 1 81 ? -6.376 13.755 20.747 1.00 43.22 81 SER A N 1
ATOM 614 C CA . SER A 1 81 ? -6.501 14.510 21.986 1.00 43.22 81 SER A CA 1
ATOM 615 C C . SER A 1 81 ? -6.655 15.975 21.612 1.00 43.22 81 SER A C 1
ATOM 617 O O . SER A 1 81 ? -5.687 16.694 21.375 1.00 43.22 81 SER A O 1
ATOM 619 N N . LYS A 1 82 ? -7.907 16.400 21.510 1.00 37.12 82 LYS A N 1
ATOM 620 C CA . LYS A 1 82 ? -8.296 17.793 21.536 1.00 37.12 82 LYS A CA 1
ATOM 621 C C . LYS A 1 82 ? -8.315 18.164 23.016 1.00 37.12 82 LYS A C 1
ATOM 623 O O . LYS A 1 82 ? -9.306 17.907 23.694 1.00 37.12 82 LYS A O 1
ATOM 628 N N . SER A 1 83 ? -7.175 18.631 23.528 1.00 46.41 83 SER A N 1
ATOM 629 C CA . SER A 1 83 ? -7.141 19.405 24.777 1.00 46.41 83 SER A CA 1
ATOM 630 C C . SER A 1 83 ? -7.681 20.807 24.541 1.00 46.41 83 SER A C 1
ATOM 632 O O . SE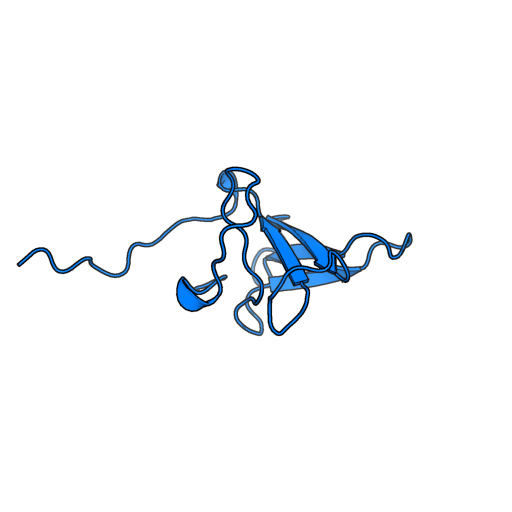R A 1 83 ? -7.497 21.327 23.415 1.00 46.41 83 SER A O 1
#

Foldseek 3Di:
DFFADPVQWDCPVPPATKGLDTDPLQWDWQQDPVNQWTWIAGSVPRHTFAIKGAPPPDPHPRSIIGDGDPVSDDDDPPDPPPD

Radius of gyration: 13.24 Å; Cα contacts (8 Å, |Δi|>4): 141; chains: 1; bounding box: 26×32×41 Å